Protein AF-A0A2X3D4S2-F1 (afdb_monomer_lite)

Sequence (85 aa):
MIKALICNFQLDIAAVEAQWDVDFASYFAEDLKLLAPLAHDGLVAVDDKVIQVTAKGRLLIRNICMCFDAYLRQKARMQQFSRVI

Foldseek 3Di:
DLVCCLPPQKDFQVVVCVVPVDNCCVLCVVVVVVCVVVVVVVQWDDDPGMIGGDPNVNVVSVVNVCSVVVSVVVVVVVVVVVPDD

Radius of gyration: 13.24 Å; chains: 1; bounding box: 34×21×38 Å

InterPro domains:
  IPR010723 HemN, C-terminal [PF06969] (1-60)
  IPR058240 Radical SAM superfamily [SSF102114] (1-72)

pLDDT: mean 74.52, std 12.81, range [45.59, 87.94]

Secondary structure (DSSP, 8-state):
-HHHHHHHSEEEHHHHHHHHTS-HHHHTHHHHHHHHHHHHTTSEEE-SSEEEE-TTGGGGHHHHHHHHHHHHHHHHHHHTTS---

Structure (mmCIF, N/CA/C/O backbone):
data_AF-A0A2X3D4S2-F1
#
_entry.id   AF-A0A2X3D4S2-F1
#
loop_
_atom_site.group_PDB
_atom_site.id
_atom_site.type_symbol
_atom_site.label_atom_id
_atom_site.label_alt_id
_atom_site.label_comp_id
_atom_site.label_asym_id
_atom_site.label_entity_id
_atom_site.label_seq_id
_atom_site.pdbx_PDB_ins_code
_atom_site.Cartn_x
_atom_site.Cartn_y
_atom_site.Cartn_z
_atom_site.occupancy
_atom_site.B_iso_or_equiv
_atom_site.auth_seq_id
_atom_site.auth_comp_id
_atom_site.auth_asym_id
_atom_site.auth_atom_id
_atom_site.pdbx_PDB_model_num
ATOM 1 N N . MET A 1 1 ? 3.039 -2.114 10.729 1.00 52.22 1 MET A N 1
ATOM 2 C CA . MET A 1 1 ? 2.938 -2.589 9.331 1.00 52.22 1 MET A CA 1
ATOM 3 C C . MET A 1 1 ? 4.234 -2.526 8.524 1.00 52.22 1 MET A C 1
ATOM 5 O O . MET A 1 1 ? 4.422 -3.396 7.685 1.00 52.22 1 MET A O 1
ATOM 9 N N . ILE A 1 2 ? 5.177 -1.615 8.809 1.00 47.69 2 ILE A N 1
ATOM 10 C CA . ILE A 1 2 ? 6.453 -1.518 8.066 1.00 47.69 2 ILE A CA 1
ATOM 11 C C . ILE A 1 2 ? 7.259 -2.834 7.994 1.00 47.69 2 ILE A C 1
ATOM 13 O O . ILE A 1 2 ? 7.877 -3.104 6.971 1.00 47.69 2 ILE A O 1
ATOM 17 N N . LYS A 1 3 ? 7.240 -3.697 9.023 1.00 46.59 3 LYS A N 1
ATOM 18 C CA . LYS A 1 3 ? 8.005 -4.961 8.986 1.00 46.59 3 LYS A CA 1
ATOM 19 C C . LYS A 1 3 ? 7.517 -5.949 7.916 1.00 46.59 3 LYS A C 1
ATOM 21 O O . LYS A 1 3 ? 8.354 -6.640 7.349 1.00 46.59 3 LYS A O 1
ATOM 26 N N . ALA A 1 4 ? 6.215 -5.996 7.616 1.00 50.75 4 ALA A N 1
ATOM 27 C CA . ALA A 1 4 ? 5.654 -6.928 6.631 1.00 50.75 4 ALA A CA 1
ATOM 28 C C . ALA A 1 4 ? 5.970 -6.494 5.191 1.00 50.75 4 ALA A C 1
ATOM 30 O O . ALA A 1 4 ? 6.453 -7.298 4.402 1.00 50.75 4 ALA A O 1
ATOM 31 N N . LEU A 1 5 ? 5.825 -5.199 4.887 1.00 51.81 5 LEU A N 1
ATOM 32 C CA . LEU A 1 5 ? 6.223 -4.629 3.595 1.00 51.81 5 LEU A CA 1
ATOM 33 C C . LEU A 1 5 ? 7.747 -4.662 3.375 1.00 51.81 5 LEU A C 1
ATOM 35 O O . LEU A 1 5 ? 8.193 -4.839 2.246 1.00 51.81 5 LEU A O 1
ATOM 39 N N . ILE A 1 6 ? 8.551 -4.550 4.441 1.00 52.38 6 ILE A N 1
ATOM 40 C CA . ILE A 1 6 ? 10.015 -4.693 4.359 1.00 52.38 6 ILE A CA 1
ATOM 41 C C . ILE A 1 6 ? 10.453 -6.159 4.204 1.00 52.38 6 ILE A C 1
ATOM 43 O O . ILE A 1 6 ? 11.413 -6.411 3.483 1.00 52.38 6 ILE A O 1
ATOM 47 N N . CYS A 1 7 ? 9.797 -7.121 4.866 1.00 48.00 7 CYS A N 1
ATOM 48 C CA . CYS A 1 7 ? 10.222 -8.530 4.820 1.00 48.00 7 CYS A CA 1
ATOM 49 C C . CYS A 1 7 ? 9.648 -9.301 3.629 1.00 48.00 7 CYS A C 1
ATOM 51 O O . CYS A 1 7 ? 10.363 -10.101 3.033 1.00 48.00 7 CYS A O 1
ATOM 53 N N . ASN A 1 8 ? 8.386 -9.056 3.269 1.0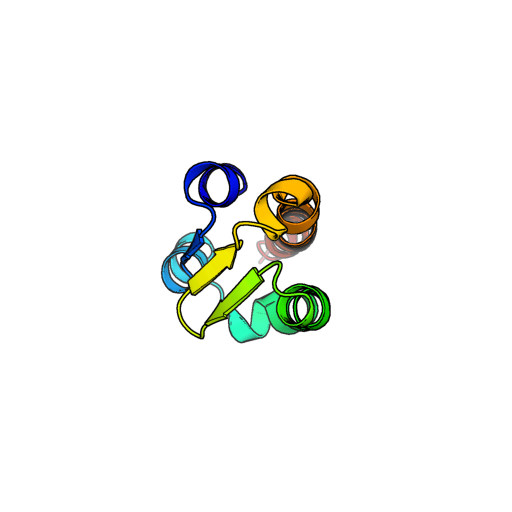0 61.34 8 ASN A N 1
ATOM 54 C CA . ASN A 1 8 ? 7.679 -9.857 2.267 1.00 61.34 8 ASN A CA 1
ATOM 55 C C . ASN A 1 8 ? 7.450 -9.107 0.952 1.00 61.34 8 ASN A C 1
ATOM 57 O O . ASN A 1 8 ? 7.010 -9.720 -0.015 1.00 61.34 8 ASN A O 1
ATOM 61 N N . PHE A 1 9 ? 7.735 -7.796 0.898 1.00 73.00 9 PHE A N 1
ATOM 62 C CA . PHE A 1 9 ? 7.463 -6.943 -0.271 1.00 73.00 9 PHE A CA 1
ATOM 63 C C . PHE A 1 9 ? 6.023 -7.074 -0.787 1.00 73.00 9 PHE A C 1
ATOM 65 O O . PHE A 1 9 ? 5.751 -6.851 -1.963 1.00 73.00 9 PHE A O 1
ATOM 72 N N . GLN A 1 10 ? 5.107 -7.449 0.102 1.00 79.88 10 GLN A N 1
ATOM 73 C CA . GLN A 1 10 ? 3.713 -7.723 -0.182 1.00 79.88 10 GLN A CA 1
ATOM 74 C C . GLN A 1 10 ? 2.879 -7.274 1.015 1.00 79.88 10 GLN A C 1
ATOM 76 O O . GLN A 1 10 ? 3.278 -7.449 2.170 1.00 79.88 10 GLN A O 1
ATOM 81 N N . LEU A 1 11 ? 1.725 -6.695 0.721 1.00 79.31 11 LEU A N 1
ATOM 82 C CA . LEU A 1 11 ? 0.693 -6.327 1.669 1.00 79.31 11 LEU A CA 1
ATOM 83 C C . LEU A 1 11 ? -0.570 -7.103 1.307 1.00 79.31 11 LEU A C 1
ATOM 85 O O . LEU A 1 11 ? -1.051 -6.996 0.183 1.00 79.31 11 LEU A O 1
ATOM 89 N N . ASP A 1 12 ? -1.080 -7.889 2.246 1.00 84.12 12 ASP A N 1
ATOM 90 C CA . ASP A 1 12 ? -2.367 -8.564 2.106 1.00 84.12 12 ASP A CA 1
ATOM 91 C C . ASP A 1 12 ? -3.464 -7.615 2.595 1.00 84.12 12 ASP A C 1
ATOM 93 O O . ASP A 1 12 ? -3.415 -7.142 3.736 1.00 84.12 12 ASP A O 1
ATOM 97 N N . ILE A 1 13 ? -4.412 -7.300 1.713 1.00 84.12 13 ILE A N 1
ATOM 98 C CA . ILE A 1 13 ? -5.490 -6.356 1.998 1.00 84.12 13 ILE A CA 1
ATOM 99 C C . ILE A 1 13 ? -6.376 -6.901 3.118 1.00 84.12 13 ILE A C 1
ATOM 101 O O . ILE A 1 13 ? -6.593 -6.198 4.099 1.00 84.12 13 ILE A O 1
ATOM 105 N N . ALA A 1 14 ? -6.779 -8.171 3.059 1.00 84.94 14 ALA A N 1
ATOM 106 C CA . ALA A 1 14 ? -7.641 -8.770 4.077 1.00 84.94 14 ALA A CA 1
ATOM 107 C C . ALA A 1 14 ? -6.960 -8.799 5.455 1.00 84.94 14 ALA A C 1
ATOM 109 O O . ALA A 1 14 ? -7.600 -8.568 6.482 1.00 84.94 14 ALA A O 1
ATOM 110 N N . ALA A 1 15 ? -5.643 -9.027 5.494 1.00 83.00 15 ALA A N 1
ATOM 111 C CA . ALA A 1 15 ? -4.884 -8.945 6.740 1.00 83.00 15 ALA A CA 1
ATOM 112 C C . ALA A 1 15 ? -4.850 -7.515 7.307 1.00 83.00 15 ALA A C 1
ATOM 114 O O . ALA A 1 15 ? -4.867 -7.339 8.526 1.00 83.00 15 ALA A O 1
ATOM 115 N N . VAL A 1 16 ? -4.803 -6.493 6.443 1.00 78.12 16 VAL A N 1
ATOM 116 C CA . VAL A 1 16 ? -4.870 -5.086 6.860 1.00 78.12 16 VAL A CA 1
ATOM 11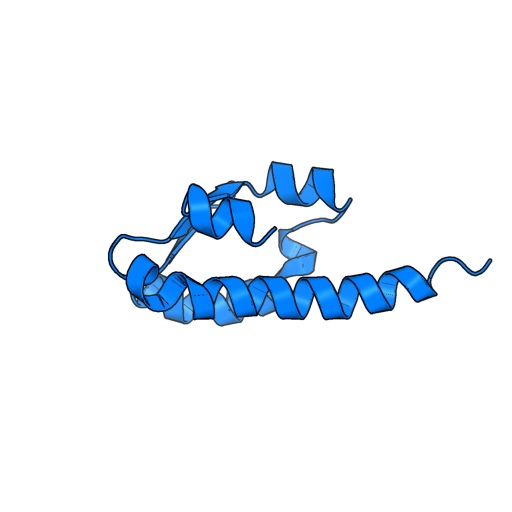7 C C . VAL A 1 16 ? -6.244 -4.755 7.415 1.00 78.12 16 VAL A C 1
ATOM 119 O O . VAL A 1 16 ? -6.330 -4.205 8.512 1.00 78.12 16 VAL A O 1
ATOM 122 N N . GLU A 1 17 ? -7.297 -5.114 6.689 1.00 83.50 17 GLU A N 1
ATOM 123 C CA . GLU A 1 17 ? -8.678 -4.878 7.106 1.00 83.50 17 GLU A CA 1
ATOM 124 C C . GLU A 1 17 ? -8.958 -5.540 8.455 1.00 83.50 17 GLU A C 1
ATOM 126 O O . GLU A 1 17 ? -9.433 -4.878 9.371 1.00 83.50 17 GLU A O 1
ATOM 131 N N . ALA A 1 18 ? -8.545 -6.798 8.635 1.00 82.88 18 ALA A N 1
ATOM 132 C CA . ALA A 1 18 ? -8.711 -7.522 9.894 1.00 82.88 18 ALA A CA 1
ATOM 133 C C . ALA A 1 18 ? -7.866 -6.952 11.046 1.00 82.88 18 ALA A C 1
ATOM 135 O O . ALA A 1 18 ? -8.291 -6.975 12.199 1.00 82.88 18 ALA A O 1
ATOM 136 N N . GLN A 1 19 ? -6.656 -6.457 10.765 1.00 76.69 19 GLN A N 1
ATOM 137 C CA . GLN A 1 19 ? -5.781 -5.902 11.800 1.00 76.69 19 GLN A CA 1
ATOM 138 C C . GLN A 1 19 ? -6.268 -4.540 12.312 1.00 76.69 19 GLN A C 1
ATOM 140 O O . GLN A 1 19 ? -6.039 -4.214 13.480 1.00 76.69 19 GLN A O 1
ATOM 145 N N . TRP A 1 20 ? -6.869 -3.734 11.439 1.00 71.88 20 TRP A N 1
ATOM 146 C CA . TRP A 1 20 ? -7.229 -2.347 11.738 1.00 71.88 20 TRP A CA 1
ATOM 147 C C . TRP A 1 20 ? -8.736 -2.103 11.830 1.00 71.88 20 TRP A C 1
ATOM 149 O O . TRP A 1 20 ? -9.118 -1.010 12.235 1.00 71.88 20 TRP A O 1
ATOM 159 N N . ASP A 1 21 ? -9.562 -3.102 11.511 1.00 79.00 21 ASP A N 1
ATOM 160 C CA . ASP A 1 21 ? -11.027 -3.027 11.467 1.00 79.00 21 ASP A CA 1
ATOM 161 C C . ASP A 1 21 ? -11.519 -1.905 10.533 1.00 79.00 21 ASP A C 1
ATOM 163 O O . ASP A 1 21 ? -12.302 -1.027 10.899 1.00 79.00 21 ASP A O 1
ATOM 167 N N . VAL A 1 22 ? -10.972 -1.876 9.313 1.00 80.50 22 VAL A N 1
ATOM 168 C CA . VAL A 1 22 ? -11.265 -0.850 8.297 1.00 80.50 22 VAL A CA 1
ATOM 169 C C . VAL A 1 22 ? -11.503 -1.479 6.934 1.00 80.50 22 VAL A C 1
ATOM 171 O O . VAL A 1 22 ? -10.899 -2.494 6.622 1.00 80.50 22 VAL A O 1
ATOM 174 N N . ASP A 1 23 ? -12.321 -0.832 6.104 1.00 83.38 23 ASP A N 1
ATOM 175 C CA . ASP A 1 23 ? -12.450 -1.145 4.675 1.00 83.38 23 ASP A CA 1
ATOM 176 C C . ASP A 1 23 ? -11.270 -0.534 3.910 1.00 83.38 23 ASP A C 1
ATOM 178 O O . ASP A 1 23 ? -11.129 0.691 3.865 1.00 83.38 23 ASP A O 1
ATOM 182 N N . PHE A 1 24 ? -10.393 -1.358 3.339 1.00 82.75 24 PHE A N 1
ATOM 183 C CA . PHE A 1 24 ? -9.136 -0.904 2.744 1.00 82.75 24 PHE A CA 1
ATOM 184 C C . PHE A 1 24 ? -9.371 0.010 1.541 1.00 82.75 24 PHE A C 1
ATOM 186 O O . PHE A 1 24 ? -8.730 1.054 1.427 1.00 82.75 24 PHE A O 1
ATOM 193 N N . ALA A 1 25 ? -10.298 -0.358 0.656 1.00 82.19 25 ALA A N 1
ATOM 194 C CA . ALA A 1 25 ? -10.568 0.381 -0.574 1.00 82.19 25 ALA A CA 1
ATOM 195 C C . ALA A 1 25 ? -11.039 1.812 -0.286 1.00 82.19 25 ALA A C 1
ATOM 197 O O . ALA A 1 25 ? -10.571 2.764 -0.912 1.00 82.19 25 ALA A O 1
ATOM 198 N N . SER A 1 26 ? -11.917 1.974 0.702 1.00 83.69 26 SER A N 1
ATOM 199 C CA . SER A 1 26 ? -12.417 3.274 1.145 1.00 83.69 26 SER A CA 1
ATOM 200 C C . SER A 1 26 ? -11.379 4.020 1.977 1.00 83.69 26 SER A C 1
ATOM 202 O O . SER A 1 26 ? -11.225 5.234 1.852 1.00 83.69 26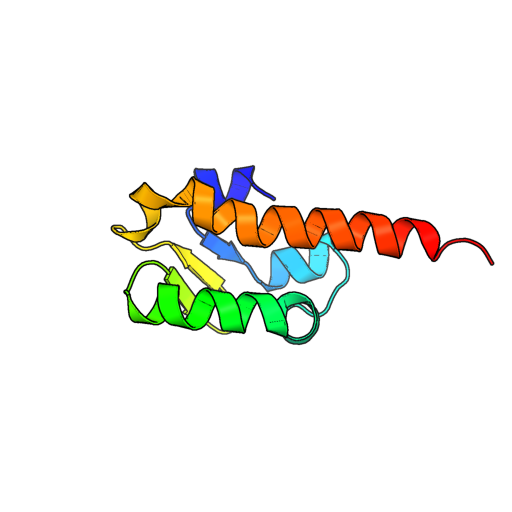 SER A O 1
ATOM 204 N N . TYR A 1 27 ? -10.654 3.302 2.835 1.00 76.12 27 TYR A N 1
ATOM 205 C CA . TYR A 1 27 ? -9.690 3.885 3.761 1.00 76.12 27 TYR A CA 1
ATOM 206 C C . TYR A 1 27 ? -8.446 4.425 3.053 1.00 76.12 27 TYR A C 1
ATOM 208 O O . TYR A 1 27 ? -7.970 5.495 3.425 1.00 76.12 27 TYR A O 1
ATOM 216 N N . PHE A 1 28 ? -7.945 3.702 2.052 1.00 78.38 28 PHE A N 1
ATOM 217 C CA . PHE A 1 28 ? -6.741 4.024 1.285 1.00 78.38 28 PHE A CA 1
ATOM 218 C C . PHE A 1 28 ? -7.072 4.586 -0.104 1.00 78.38 28 PHE A C 1
ATOM 220 O O . PHE A 1 28 ? -6.205 4.621 -0.970 1.00 78.38 28 PHE A O 1
ATOM 227 N N . ALA A 1 29 ? -8.303 5.043 -0.355 1.00 84.12 29 ALA A N 1
ATOM 228 C CA . ALA A 1 29 ? -8.714 5.553 -1.667 1.00 84.12 29 ALA A CA 1
ATOM 229 C C . ALA A 1 29 ? -7.810 6.691 -2.183 1.00 84.12 29 ALA A C 1
ATOM 231 O O . ALA A 1 29 ? -7.544 6.790 -3.382 1.00 84.12 29 ALA A O 1
ATOM 232 N N . GLU A 1 30 ? -7.334 7.564 -1.290 1.00 81.06 30 GLU A N 1
ATOM 233 C CA . GLU A 1 30 ? -6.386 8.627 -1.640 1.00 81.06 30 GLU A CA 1
ATOM 234 C C . GLU A 1 30 ? -4.970 8.086 -1.861 1.00 81.06 30 GLU A C 1
ATOM 236 O O . GLU A 1 30 ? -4.318 8.456 -2.838 1.00 81.06 30 GLU A O 1
ATOM 241 N N . ASP A 1 31 ? -4.515 7.157 -1.020 1.00 77.75 31 ASP A N 1
ATOM 242 C CA . ASP A 1 31 ? -3.212 6.505 -1.172 1.00 77.75 31 ASP A CA 1
ATOM 243 C C . ASP A 1 31 ? -3.126 5.686 -2.460 1.00 77.75 31 ASP A C 1
ATOM 245 O O . ASP A 1 31 ? -2.102 5.711 -3.132 1.00 77.75 31 ASP A O 1
ATOM 249 N N . LEU A 1 32 ? -4.206 5.009 -2.857 1.00 81.75 32 LEU A N 1
ATOM 250 C CA . LEU A 1 32 ? -4.294 4.269 -4.115 1.00 81.75 32 LEU A CA 1
ATOM 251 C C . LEU A 1 32 ? -4.148 5.199 -5.326 1.00 81.75 32 LEU A C 1
ATOM 253 O O . LEU A 1 32 ? -3.501 4.829 -6.306 1.00 81.75 32 LEU A O 1
ATOM 257 N N . LYS A 1 33 ? -4.658 6.437 -5.247 1.00 84.81 33 LYS A N 1
ATOM 258 C CA . LYS A 1 33 ? -4.422 7.459 -6.283 1.00 84.81 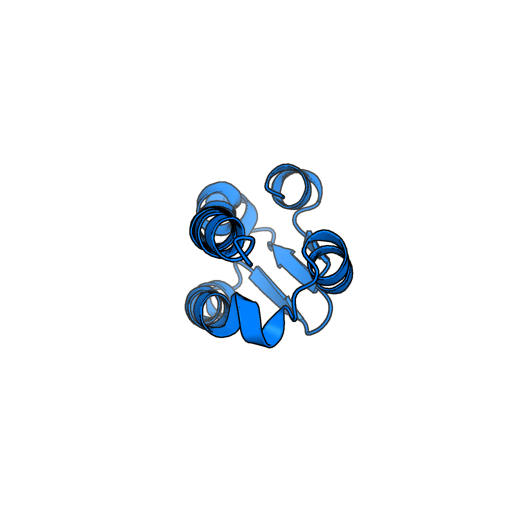33 LYS A CA 1
ATOM 259 C C . LYS A 1 33 ? -2.962 7.897 -6.323 1.00 84.81 33 LYS A C 1
ATOM 261 O O . LYS A 1 33 ? -2.422 8.089 -7.409 1.00 84.81 33 LYS A O 1
ATOM 266 N N . LEU A 1 34 ? -2.318 8.034 -5.163 1.00 79.56 34 LEU A N 1
ATOM 267 C CA . LEU A 1 34 ? -0.885 8.326 -5.082 1.00 79.56 34 LEU A CA 1
ATOM 268 C C . LEU A 1 34 ? -0.037 7.139 -5.555 1.00 79.56 34 LEU A C 1
ATOM 270 O O . LEU A 1 34 ? 1.022 7.358 -6.136 1.00 79.56 34 LEU A O 1
ATOM 274 N N . LEU A 1 35 ? -0.512 5.903 -5.366 1.00 80.69 35 LEU A N 1
ATOM 275 C CA . LEU A 1 35 ? 0.123 4.678 -5.848 1.00 80.69 35 LEU A CA 1
ATOM 276 C C . LEU A 1 35 ? -0.022 4.478 -7.353 1.00 80.69 35 LEU A C 1
ATOM 278 O O . LEU A 1 35 ? 0.863 3.871 -7.944 1.00 80.69 35 LEU A O 1
ATOM 282 N N . ALA A 1 36 ? -1.091 4.969 -7.977 1.00 85.50 36 ALA A N 1
ATOM 283 C CA . ALA A 1 36 ? -1.344 4.803 -9.407 1.00 85.50 36 ALA A CA 1
ATOM 284 C C . ALA A 1 36 ? -0.139 5.158 -10.311 1.00 85.50 36 ALA A C 1
ATOM 286 O O . ALA A 1 36 ? 0.212 4.330 -11.153 1.00 85.50 36 ALA A O 1
ATOM 287 N N . PRO A 1 37 ? 0.560 6.302 -10.147 1.00 86.81 37 PRO A N 1
ATOM 288 C CA . PRO A 1 37 ? 1.771 6.586 -10.923 1.00 86.81 37 PRO A CA 1
ATOM 289 C C . PRO A 1 37 ? 2.928 5.625 -10.607 1.00 86.81 37 PRO A C 1
ATOM 291 O O . PRO A 1 37 ? 3.621 5.190 -11.520 1.00 86.81 37 PRO A O 1
ATOM 294 N N . LEU A 1 38 ? 3.108 5.211 -9.346 1.00 84.00 38 LEU A N 1
ATOM 295 C CA . LEU A 1 38 ? 4.124 4.211 -8.981 1.00 84.00 38 LEU A CA 1
ATOM 296 C C . LEU A 1 38 ? 3.805 2.835 -9.591 1.00 84.00 38 LEU A C 1
ATOM 298 O O . LEU A 1 38 ? 4.715 2.093 -9.967 1.00 84.00 38 LEU A O 1
ATOM 302 N N . ALA A 1 39 ? 2.521 2.491 -9.687 1.00 86.81 39 ALA A N 1
ATOM 303 C CA . ALA A 1 39 ? 2.052 1.270 -10.322 1.00 86.81 39 ALA A CA 1
ATOM 304 C C . ALA A 1 39 ? 2.276 1.318 -11.835 1.00 86.81 39 ALA A C 1
ATOM 306 O O . ALA A 1 39 ? 2.799 0.369 -12.416 1.00 86.81 39 ALA A O 1
ATOM 307 N N . HI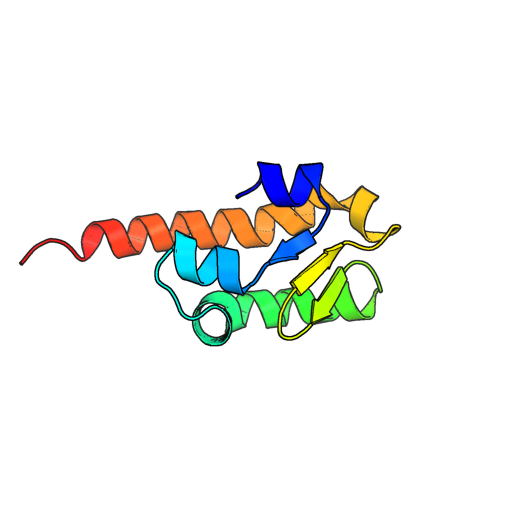S A 1 40 ? 1.974 2.463 -12.452 1.00 87.94 40 HIS A N 1
ATOM 308 C CA . HIS A 1 40 ? 2.250 2.725 -13.860 1.00 87.94 40 HIS A CA 1
ATOM 309 C C . HIS A 1 40 ? 3.748 2.614 -14.188 1.00 87.94 40 HIS A C 1
ATOM 311 O O . HIS A 1 40 ? 4.123 1.992 -15.179 1.00 87.94 40 HIS A O 1
ATOM 317 N N . ASP A 1 41 ? 4.616 3.112 -13.303 1.00 87.00 41 ASP A N 1
ATOM 318 C CA . ASP A 1 41 ? 6.076 3.007 -13.431 1.00 87.00 41 ASP A CA 1
ATOM 319 C C . ASP A 1 41 ? 6.627 1.590 -13.171 1.00 87.00 41 ASP A C 1
ATOM 321 O O . ASP A 1 41 ? 7.849 1.361 -13.240 1.00 87.00 41 ASP A O 1
ATOM 325 N N . GLY A 1 42 ? 5.743 0.638 -12.851 1.00 87.44 42 GLY A N 1
ATOM 326 C CA . GLY A 1 42 ? 6.065 -0.752 -12.557 1.00 87.44 42 GLY A CA 1
ATOM 327 C C . GLY A 1 42 ? 6.837 -0.919 -11.253 1.00 87.44 42 GLY A C 1
ATOM 328 O O . GLY A 1 42 ? 7.630 -1.852 -11.134 1.00 87.44 42 GLY A O 1
ATOM 329 N N . LEU A 1 43 ? 6.675 -0.004 -10.292 1.00 87.56 43 LEU A N 1
ATOM 330 C CA . LEU A 1 43 ? 7.306 -0.071 -8.967 1.00 87.56 43 LEU A CA 1
ATOM 331 C C . LEU A 1 43 ? 6.461 -0.898 -7.991 1.00 87.56 43 LEU A C 1
ATOM 333 O O . LEU A 1 43 ? 7.002 -1.573 -7.115 1.00 87.56 43 LEU A O 1
ATOM 337 N N . VAL A 1 44 ? 5.144 -0.890 -8.170 1.00 87.62 44 VAL A N 1
ATOM 338 C CA . VAL A 1 44 ? 4.182 -1.659 -7.377 1.00 87.62 44 VAL A CA 1
ATOM 339 C C . VAL A 1 44 ? 3.145 -2.298 -8.296 1.00 87.62 44 VAL A C 1
ATOM 341 O O . VAL A 1 44 ? 2.784 -1.736 -9.320 1.00 87.62 44 VAL A O 1
ATOM 344 N N . ALA A 1 45 ? 2.681 -3.485 -7.943 1.00 87.50 45 ALA A N 1
ATOM 345 C CA . ALA A 1 45 ? 1.513 -4.127 -8.516 1.00 87.50 45 ALA A CA 1
ATOM 346 C C . ALA A 1 45 ? 0.403 -4.055 -7.468 1.00 87.50 45 ALA A C 1
ATOM 348 O O . ALA A 1 45 ? 0.622 -4.406 -6.308 1.00 87.50 45 ALA A O 1
ATOM 349 N N . VAL A 1 46 ? -0.750 -3.532 -7.862 1.00 86.12 46 VAL A N 1
ATOM 350 C CA . VAL A 1 46 ? -1.919 -3.390 -6.995 1.00 86.12 46 VAL A CA 1
ATOM 351 C C . VAL A 1 46 ? -2.991 -4.311 -7.552 1.00 86.12 46 VAL A C 1
ATOM 353 O O . VAL A 1 46 ? -3.444 -4.104 -8.675 1.00 86.12 46 VAL A O 1
ATOM 356 N N . ASP A 1 47 ? -3.370 -5.309 -6.765 1.00 85.31 47 ASP A N 1
ATOM 357 C CA . ASP A 1 47 ? -4.510 -6.187 -7.003 1.00 85.31 47 ASP A CA 1
ATOM 358 C C . ASP A 1 47 ? -5.575 -5.949 -5.926 1.00 85.31 47 ASP A C 1
ATOM 360 O O . ASP A 1 47 ? -5.293 -5.409 -4.855 1.00 85.31 47 ASP A O 1
ATOM 364 N N . ASP A 1 48 ? -6.788 -6.447 -6.162 1.00 81.69 48 ASP A N 1
ATOM 365 C CA . ASP A 1 48 ? -7.913 -6.328 -5.219 1.00 81.69 48 ASP A CA 1
ATOM 366 C C . ASP A 1 48 ? -7.682 -7.063 -3.889 1.00 81.69 48 ASP A C 1
ATOM 368 O O . ASP A 1 48 ? -8.390 -6.840 -2.911 1.00 81.69 48 ASP A O 1
ATOM 372 N N . LYS A 1 49 ? -6.704 -7.976 -3.849 1.00 85.25 49 LYS A N 1
ATOM 373 C CA . LYS A 1 49 ? -6.380 -8.784 -2.662 1.00 85.25 49 LYS A CA 1
ATOM 374 C C . LYS A 1 49 ? -5.013 -8.468 -2.076 1.00 85.25 49 LYS A C 1
ATOM 376 O O . LYS A 1 49 ? -4.806 -8.644 -0.878 1.00 85.25 49 LYS A O 1
ATOM 381 N N . VAL A 1 50 ? -4.059 -8.063 -2.913 1.00 86.00 50 VAL A N 1
ATOM 382 C CA . VAL A 1 50 ? -2.665 -7.900 -2.501 1.00 86.00 50 VAL A CA 1
ATOM 383 C C . VAL A 1 50 ? -2.053 -6.681 -3.175 1.00 86.00 50 VAL A C 1
ATOM 385 O O . VAL A 1 50 ? -2.311 -6.405 -4.340 1.00 86.00 50 VAL A O 1
ATOM 388 N N . ILE A 1 51 ? -1.164 -5.994 -2.470 1.00 86.44 51 ILE A N 1
ATOM 389 C CA . ILE A 1 51 ? -0.267 -5.004 -3.067 1.00 86.44 51 ILE A CA 1
ATOM 390 C C . ILE A 1 51 ? 1.141 -5.568 -3.000 1.00 86.44 51 ILE A C 1
ATOM 392 O O . ILE A 1 51 ? 1.646 -5.848 -1.915 1.00 86.44 51 ILE A O 1
ATOM 396 N N . GLN A 1 52 ? 1.792 -5.731 -4.145 1.00 87.50 52 GLN A N 1
ATOM 397 C CA . GLN A 1 52 ? 3.130 -6.297 -4.242 1.00 87.50 52 GLN A CA 1
ATOM 398 C C . GLN A 1 52 ? 4.126 -5.270 -4.771 1.00 87.50 52 GLN A C 1
ATOM 400 O O . GLN A 1 52 ? 3.902 -4.604 -5.774 1.00 87.50 52 GLN A O 1
ATOM 405 N N . VAL A 1 53 ? 5.277 -5.153 -4.122 1.00 87.56 53 VAL A N 1
ATOM 406 C CA . VAL A 1 53 ? 6.364 -4.291 -4.583 1.00 87.56 53 VAL A CA 1
ATOM 407 C C . VAL A 1 53 ? 7.229 -5.074 -5.562 1.00 87.56 53 VAL A C 1
ATOM 409 O O . VAL A 1 53 ? 7.736 -6.156 -5.256 1.00 87.56 53 VAL A O 1
ATOM 412 N N . THR A 1 54 ? 7.418 -4.525 -6.758 1.00 87.62 54 THR A N 1
ATOM 413 C CA . THR A 1 54 ? 8.189 -5.189 -7.811 1.00 87.62 54 THR A CA 1
ATOM 414 C C . THR A 1 54 ? 9.688 -5.140 -7.514 1.00 87.62 54 THR A C 1
ATOM 416 O O . THR A 1 54 ? 10.159 -4.402 -6.648 1.00 87.62 54 THR A O 1
ATOM 419 N N . ALA A 1 55 ? 10.494 -5.884 -8.279 1.00 85.62 55 ALA A N 1
ATOM 420 C CA . ALA A 1 55 ? 11.957 -5.792 -8.207 1.00 85.62 55 ALA A CA 1
ATOM 421 C C . ALA A 1 55 ? 12.486 -4.349 -8.324 1.00 85.62 55 ALA A C 1
ATOM 423 O O . ALA A 1 55 ? 13.412 -3.984 -7.605 1.00 85.62 55 ALA A O 1
ATOM 424 N N . LYS A 1 56 ? 11.856 -3.519 -9.163 1.00 85.75 56 LYS A N 1
ATOM 425 C CA . LYS A 1 56 ? 12.219 -2.111 -9.361 1.00 85.75 56 LYS A CA 1
ATOM 426 C C . LYS A 1 56 ? 11.820 -1.251 -8.156 1.00 85.75 56 LYS A C 1
ATOM 428 O O . LYS A 1 56 ? 12.614 -0.434 -7.694 1.00 85.75 56 LYS A O 1
ATOM 433 N N . GLY A 1 57 ? 10.629 -1.480 -7.597 1.00 83.94 57 GLY A N 1
ATOM 434 C CA . GLY A 1 57 ? 10.140 -0.765 -6.415 1.00 83.94 57 GLY A CA 1
ATOM 435 C C . GLY A 1 57 ? 10.894 -1.089 -5.129 1.00 83.94 57 GLY A C 1
ATOM 436 O O . GLY A 1 57 ? 10.943 -0.253 -4.230 1.00 83.94 57 GLY A O 1
ATOM 437 N N . ARG A 1 58 ? 11.555 -2.253 -5.043 1.00 83.06 58 ARG A N 1
ATOM 438 C CA . ARG A 1 58 ? 12.353 -2.647 -3.868 1.00 83.06 58 ARG A CA 1
ATOM 439 C C . ARG A 1 58 ? 13.462 -1.651 -3.527 1.00 83.06 58 ARG A C 1
ATOM 441 O O . ARG A 1 58 ? 13.730 -1.434 -2.349 1.00 83.06 58 ARG A O 1
ATOM 448 N N . LEU A 1 59 ? 14.050 -0.991 -4.526 1.00 81.94 59 LEU A N 1
ATOM 449 C CA . LEU A 1 59 ? 15.047 0.068 -4.311 1.00 81.94 59 LEU A CA 1
ATOM 450 C C . LEU A 1 59 ? 14.451 1.309 -3.622 1.00 81.94 59 LEU A C 1
ATOM 452 O O . LEU A 1 59 ? 15.149 2.016 -2.900 1.00 81.94 59 LEU A O 1
ATOM 456 N N . LEU A 1 60 ? 13.150 1.541 -3.804 1.00 79.56 60 LEU A N 1
ATOM 457 C CA . LEU A 1 60 ? 12.390 2.672 -3.268 1.00 79.56 60 LEU A CA 1
ATOM 458 C C . LEU A 1 60 ? 11.414 2.248 -2.159 1.00 79.56 60 LEU A C 1
ATOM 460 O O . LEU A 1 60 ? 10.534 3.021 -1.780 1.00 79.56 60 LEU A O 1
ATOM 464 N N . ILE A 1 61 ? 11.583 1.046 -1.594 1.00 77.38 61 ILE A N 1
ATOM 465 C CA . ILE A 1 61 ? 10.654 0.464 -0.615 1.00 77.38 61 ILE A CA 1
ATOM 466 C C . ILE A 1 61 ? 10.425 1.375 0.594 1.00 77.38 61 ILE A C 1
ATOM 468 O O . ILE A 1 61 ? 9.320 1.436 1.117 1.00 77.38 61 ILE A O 1
ATOM 472 N N . ARG A 1 62 ? 11.440 2.140 1.019 1.00 73.94 62 ARG A N 1
ATOM 473 C CA . ARG A 1 62 ? 11.300 3.107 2.117 1.00 73.94 62 ARG A CA 1
ATOM 474 C C . ARG A 1 62 ? 10.314 4.227 1.784 1.00 73.94 62 ARG A C 1
ATOM 476 O O . ARG A 1 62 ? 9.499 4.555 2.638 1.00 73.94 62 ARG A O 1
ATOM 483 N N . ASN A 1 63 ? 10.341 4.746 0.557 1.00 75.31 63 ASN A N 1
ATOM 484 C CA . ASN A 1 63 ? 9.412 5.787 0.112 1.00 75.31 63 ASN A CA 1
ATOM 485 C C . ASN A 1 63 ? 7.988 5.231 -0.002 1.00 75.31 63 ASN A C 1
ATOM 487 O O . ASN A 1 63 ? 7.052 5.852 0.487 1.00 75.31 63 ASN A O 1
ATOM 491 N N . ILE A 1 64 ? 7.842 4.023 -0.557 1.00 76.88 64 ILE A N 1
ATOM 492 C CA . ILE A 1 64 ? 6.543 3.349 -0.697 1.00 76.88 64 ILE A CA 1
ATOM 493 C C . ILE A 1 64 ? 5.931 3.066 0.685 1.00 76.88 64 ILE A C 1
ATOM 495 O O . ILE A 1 64 ? 4.783 3.412 0.942 1.00 76.88 64 ILE A O 1
ATOM 499 N N . CYS A 1 65 ? 6.710 2.505 1.615 1.00 74.06 65 CYS A N 1
ATOM 500 C CA . CYS A 1 65 ? 6.266 2.244 2.986 1.00 74.06 65 CYS A CA 1
ATOM 501 C C . CYS A 1 65 ? 5.897 3.519 3.750 1.00 74.06 65 CYS A C 1
ATOM 503 O O . CYS A 1 65 ? 4.998 3.481 4.587 1.00 74.06 65 CYS A O 1
ATOM 505 N N . MET A 1 66 ? 6.595 4.631 3.501 1.00 70.75 66 MET A N 1
ATOM 506 C CA . MET A 1 66 ? 6.317 5.906 4.164 1.00 70.75 66 MET A CA 1
ATOM 507 C C . MET A 1 66 ? 4.948 6.476 3.791 1.00 70.75 66 MET A C 1
ATOM 509 O O . MET A 1 66 ? 4.304 7.033 4.678 1.00 70.75 66 MET A O 1
ATOM 513 N N . CYS A 1 67 ? 4.486 6.299 2.547 1.00 70.06 67 CYS A N 1
ATOM 514 C CA . CYS A 1 67 ? 3.136 6.698 2.136 1.00 70.06 67 CYS A CA 1
ATOM 515 C C . CYS A 1 67 ? 2.078 6.022 3.021 1.00 70.06 67 CYS A C 1
ATOM 517 O O . CYS A 1 67 ? 1.315 6.701 3.703 1.00 70.06 67 CYS A O 1
ATOM 519 N N . PHE A 1 68 ? 2.137 4.693 3.131 1.00 70.44 68 PHE A N 1
ATOM 520 C CA . PHE A 1 68 ? 1.193 3.935 3.953 1.00 70.44 68 PHE A CA 1
ATOM 521 C C . PHE A 1 68 ? 1.337 4.214 5.459 1.00 70.44 68 PHE A C 1
ATOM 523 O O . PHE A 1 68 ? 0.343 4.308 6.173 1.00 70.44 68 PHE A O 1
ATOM 530 N N . ASP A 1 69 ? 2.561 4.358 5.976 1.00 70.38 69 ASP A N 1
ATOM 531 C CA . ASP A 1 69 ? 2.814 4.514 7.417 1.00 70.38 69 ASP A CA 1
ATOM 532 C C . ASP A 1 69 ? 2.481 5.918 7.950 1.00 70.38 69 ASP A C 1
ATOM 534 O O . ASP A 1 69 ? 2.026 6.059 9.088 1.00 70.38 69 ASP A O 1
ATOM 538 N N . ALA A 1 70 ? 2.685 6.970 7.149 1.00 67.31 70 ALA A N 1
ATOM 539 C CA . ALA A 1 70 ? 2.282 8.327 7.511 1.00 67.31 70 ALA A CA 1
ATOM 540 C C . ALA A 1 70 ? 0.755 8.440 7.610 1.00 67.31 70 ALA A C 1
ATOM 542 O O . ALA A 1 70 ? 0.252 8.952 8.613 1.00 67.31 70 ALA A O 1
ATOM 543 N N . TYR A 1 71 ? 0.035 7.893 6.628 1.00 64.75 71 TYR A N 1
ATOM 544 C CA . TYR A 1 71 ? -1.425 7.928 6.593 1.00 64.75 71 TYR A CA 1
ATOM 545 C C . TYR A 1 71 ? -2.040 7.068 7.710 1.00 64.75 71 TYR A C 1
ATOM 547 O O . TYR A 1 71 ? -2.902 7.534 8.462 1.00 64.75 71 TYR A O 1
ATOM 555 N N . LEU A 1 72 ? -1.504 5.856 7.929 1.00 64.44 72 LEU A N 1
ATOM 556 C CA . LEU A 1 72 ? -1.865 4.999 9.066 1.00 64.44 72 LEU A CA 1
ATOM 557 C C . LEU A 1 72 ? -1.657 5.711 10.406 1.00 64.44 72 LEU A C 1
ATOM 559 O O . LEU A 1 72 ? -2.551 5.698 11.250 1.00 64.44 72 LEU A O 1
ATOM 563 N N . ARG A 1 73 ? -0.510 6.374 10.613 1.00 66.56 73 ARG A N 1
ATOM 564 C CA . ARG A 1 73 ? -0.258 7.124 11.853 1.00 66.56 73 ARG A CA 1
ATOM 565 C C . ARG A 1 73 ? -1.185 8.316 12.019 1.00 66.56 73 ARG A C 1
ATOM 567 O O . ARG A 1 73 ? -1.680 8.529 13.123 1.00 66.56 73 ARG A O 1
ATOM 574 N N . GLN A 1 74 ? -1.410 9.096 10.965 1.00 68.75 74 GLN A N 1
ATOM 575 C CA . GLN A 1 74 ? -2.263 10.280 11.030 1.00 68.75 74 GLN A CA 1
ATOM 576 C C . GLN A 1 74 ? -3.692 9.902 11.421 1.00 68.75 74 GLN A C 1
ATOM 578 O O . GLN A 1 74 ? -4.274 10.530 12.306 1.00 68.75 74 GLN A O 1
ATOM 583 N N . LYS A 1 75 ? -4.235 8.834 10.834 1.00 65.38 75 LYS A N 1
ATOM 584 C CA . LYS A 1 75 ? -5.608 8.416 11.107 1.00 65.38 75 LYS A CA 1
ATOM 585 C C . LYS A 1 75 ? -5.758 7.564 12.367 1.00 65.38 75 LYS A C 1
ATOM 587 O O . LYS A 1 75 ? -6.758 7.736 13.052 1.00 65.38 75 LYS A O 1
ATOM 592 N N . ALA A 1 76 ? -4.774 6.739 12.743 1.00 64.81 76 ALA A N 1
ATOM 593 C CA . ALA A 1 76 ? -4.757 6.094 14.063 1.00 64.81 76 ALA A CA 1
ATOM 594 C C . ALA A 1 76 ? -4.817 7.150 15.177 1.00 64.81 76 ALA A C 1
ATOM 596 O O . ALA A 1 76 ? -5.546 6.994 16.155 1.00 64.81 76 ALA A O 1
ATOM 597 N N . ARG A 1 77 ? -4.127 8.280 14.975 1.00 65.19 77 ARG A N 1
ATOM 598 C CA . ARG A 1 77 ? -4.226 9.441 15.859 1.00 65.19 77 ARG A CA 1
ATOM 599 C C . ARG A 1 77 ? -5.631 10.046 15.856 1.00 65.19 77 ARG A C 1
ATOM 601 O O . ARG A 1 77 ? -6.112 10.378 16.927 1.00 65.19 77 ARG A O 1
ATOM 608 N N . MET A 1 78 ? -6.302 10.152 14.704 1.00 62.44 78 MET A N 1
ATOM 609 C CA . MET A 1 78 ? -7.693 10.637 14.625 1.00 62.44 78 MET A CA 1
ATOM 610 C C . MET A 1 78 ? -8.709 9.675 15.266 1.00 62.44 78 MET A C 1
ATOM 612 O O . MET A 1 78 ? -9.564 10.125 16.021 1.00 62.44 78 MET A O 1
ATOM 616 N N . GLN A 1 79 ? -8.600 8.361 15.040 1.00 59.78 79 GLN A N 1
ATOM 617 C CA . GLN A 1 79 ? -9.489 7.352 15.633 1.00 59.78 79 GLN A CA 1
ATOM 618 C C . GLN A 1 79 ? -9.320 7.237 17.157 1.00 59.78 79 GLN A C 1
ATOM 620 O O . GLN A 1 79 ? -10.296 6.986 17.863 1.00 59.78 79 GLN A O 1
ATOM 625 N N . GLN A 1 80 ? -8.118 7.484 17.693 1.00 57.31 80 GLN A N 1
ATOM 626 C CA . GLN A 1 80 ? -7.892 7.553 19.143 1.00 57.31 80 GLN A CA 1
ATOM 627 C C . GLN A 1 80 ? -8.650 8.702 19.831 1.00 57.31 80 GLN A C 1
ATOM 629 O O . GLN A 1 80 ? -8.871 8.626 21.038 1.00 57.31 80 GLN A O 1
ATOM 634 N N . PHE A 1 81 ? -9.109 9.717 19.090 1.00 52.69 81 PHE A N 1
ATOM 635 C CA . PHE A 1 81 ? -9.975 10.777 19.621 1.00 52.69 81 PHE A CA 1
ATOM 636 C C . PHE A 1 81 ? -11.479 10.474 19.496 1.00 52.69 81 PHE A C 1
ATOM 638 O O . PHE A 1 81 ? -12.286 11.242 20.009 1.00 52.69 81 PHE A O 1
ATOM 645 N N . SER A 1 82 ? -11.881 9.353 18.882 1.00 49.06 82 SER A N 1
ATOM 646 C CA . SER A 1 82 ? -13.298 8.980 18.708 1.00 49.06 82 SER A CA 1
ATOM 647 C C . SER A 1 82 ? -13.845 8.029 19.782 1.00 49.06 82 SER A C 1
ATOM 649 O O . SER A 1 82 ? -14.989 7.597 19.684 1.00 49.06 82 SER A O 1
ATOM 651 N N . ARG A 1 83 ? -13.075 7.728 20.838 1.00 45.59 83 ARG A N 1
ATOM 652 C CA . ARG A 1 83 ? -13.558 7.022 22.042 1.00 45.59 83 ARG A CA 1
ATOM 653 C C . ARG A 1 83 ? -13.681 7.981 23.229 1.00 45.59 83 ARG A C 1
ATOM 655 O O . ARG A 1 83 ? -13.012 7.808 24.241 1.00 45.59 83 ARG A O 1
ATOM 662 N N . VAL A 1 84 ? -14.527 8.998 23.085 1.00 45.81 84 VAL A N 1
ATOM 663 C CA . VAL A 1 84 ? -15.105 9.734 24.220 1.00 45.81 84 VAL A CA 1
ATOM 664 C C . VAL A 1 84 ? -16.602 9.888 23.961 1.00 45.81 84 VAL A C 1
ATOM 666 O O . VAL A 1 84 ? -17.037 10.929 23.480 1.00 45.81 84 VAL A O 1
ATOM 669 N N . ILE A 1 85 ? -17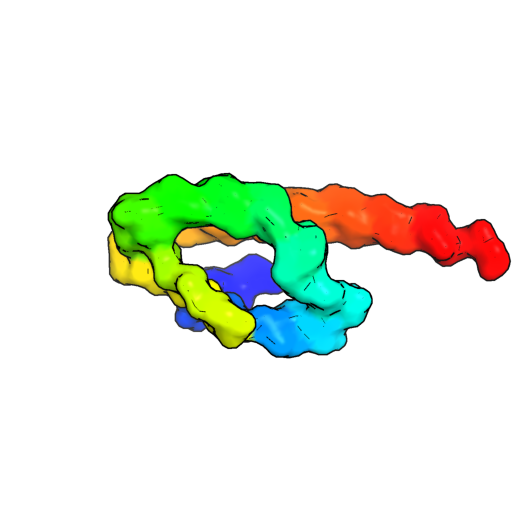.357 8.820 24.234 1.00 45.94 85 ILE A N 1
ATOM 670 C CA . ILE A 1 85 ? -18.764 8.833 24.666 1.00 45.94 85 ILE A CA 1
ATOM 671 C C . ILE A 1 85 ? -18.905 7.710 25.691 1.00 45.94 85 ILE A C 1
ATOM 673 O O . ILE A 1 85 ? -18.418 6.596 25.385 1.00 45.94 85 ILE A O 1
#

Organism: Klebsiella pneumoniae (NCBI:txid573)